Protein AF-W4JZZ8-F1 (afdb_monomer_lite)

Secondary structure (DSSP, 8-state):
----PPPS-S------------------S--EEEEE-TTS-EEEEETTS-EEEEEE-PPPSS--EEEEEETTTTEEEEEEE----EEEEE-HHHHHHHHHHHHS----GGG---------

InterPro domains:
  IPR007811 DNA-directed RNA polymerase III subunit RPC4 [PF05132] (12-92)
  IPR007811 DNA-directed RNA polymerase III subunit RPC4 [PTHR13408] (6-98)

Structure (mmCIF, N/CA/C/O backbone):
data_AF-W4JZZ8-F1
#
_entry.id   AF-W4JZZ8-F1
#
loop_
_atom_site.group_PDB
_atom_site.id
_atom_site.type_symbol
_atom_site.label_atom_id
_atom_site.label_alt_id
_atom_site.label_comp_id
_atom_site.label_asym_id
_atom_site.label_entity_id
_atom_site.label_seq_id
_atom_site.pdbx_PDB_ins_code
_atom_site.Cartn_x
_atom_site.Cartn_y
_atom_site.Cartn_z
_atom_site.occupancy
_atom_site.B_iso_or_equiv
_atom_site.auth_seq_id
_atom_site.auth_comp_id
_atom_site.auth_asym_id
_atom_site.auth_atom_id
_atom_site.pdbx_PDB_model_num
ATOM 1 N N . ALA A 1 1 ? -61.692 1.008 26.384 1.00 43.66 1 ALA A N 1
ATOM 2 C CA . ALA A 1 1 ? -61.167 1.422 25.066 1.00 43.66 1 ALA A CA 1
ATOM 3 C C . ALA A 1 1 ? -61.485 2.898 24.861 1.00 43.66 1 ALA A C 1
ATOM 5 O O . ALA A 1 1 ? -62.655 3.253 24.912 1.00 43.66 1 ALA A O 1
ATOM 6 N N . LYS A 1 2 ? -60.477 3.766 24.725 1.00 42.84 2 LYS A N 1
ATOM 7 C CA . LYS A 1 2 ? -60.673 5.216 24.572 1.00 42.84 2 LYS A CA 1
ATOM 8 C C . LYS A 1 2 ? -60.240 5.594 23.153 1.00 42.84 2 LYS A C 1
ATOM 10 O O . LYS A 1 2 ? -59.055 5.539 22.848 1.00 42.84 2 LYS A O 1
ATOM 15 N N . LYS A 1 3 ? -61.210 5.862 22.274 1.00 50.38 3 LYS A N 1
ATOM 16 C CA . LYS A 1 3 ? -60.974 6.335 20.903 1.00 50.38 3 LYS A CA 1
ATOM 17 C C . LYS A 1 3 ? -60.639 7.822 20.968 1.00 50.38 3 LYS A C 1
ATOM 19 O O . LYS A 1 3 ? -61.412 8.588 21.534 1.00 50.38 3 LYS A O 1
ATOM 24 N N . VAL A 1 4 ? -59.507 8.205 20.398 1.00 45.34 4 VAL A N 1
ATOM 25 C CA . VAL A 1 4 ? -59.150 9.602 20.145 1.00 45.34 4 VAL A CA 1
ATOM 26 C C . VAL A 1 4 ? -59.249 9.827 18.642 1.00 45.34 4 VAL A C 1
ATOM 28 O O . VAL A 1 4 ? -58.623 9.118 17.860 1.00 45.34 4 VAL A O 1
ATOM 31 N N . THR A 1 5 ? -60.118 10.754 18.260 1.00 58.25 5 THR A N 1
ATOM 32 C CA . THR A 1 5 ? -60.341 11.238 16.895 1.00 58.25 5 THR A CA 1
ATOM 33 C C . THR A 1 5 ? -59.428 12.429 16.635 1.00 58.25 5 THR A C 1
ATOM 35 O O . THR A 1 5 ? -59.408 13.370 17.427 1.00 58.25 5 THR A O 1
ATOM 38 N N . PHE A 1 6 ? -58.676 12.380 15.539 1.00 62.81 6 PHE A N 1
ATOM 39 C CA . PHE A 1 6 ? -57.861 13.493 15.056 1.00 62.81 6 PHE A CA 1
ATOM 40 C C . PHE A 1 6 ? -58.726 14.444 14.211 1.00 62.81 6 PHE A C 1
ATOM 42 O O . PHE A 1 6 ? -59.651 13.991 13.539 1.00 62.81 6 PHE A O 1
ATOM 49 N N . ALA A 1 7 ? -58.458 15.750 14.293 1.00 62.78 7 ALA A N 1
ATOM 50 C CA . ALA A 1 7 ? -59.166 16.791 13.545 1.00 62.78 7 ALA A CA 1
ATOM 51 C C . ALA A 1 7 ? -58.786 16.785 12.051 1.00 62.78 7 ALA A C 1
ATOM 53 O O . ALA A 1 7 ? -57.673 16.399 11.698 1.00 62.78 7 ALA A O 1
ATOM 54 N N . GLU A 1 8 ? -59.698 17.250 11.194 1.00 57.19 8 GLU A N 1
ATOM 55 C CA . GLU A 1 8 ? -59.637 17.205 9.718 1.00 57.19 8 GLU A CA 1
ATOM 56 C C . GLU A 1 8 ? -58.612 18.155 9.061 1.00 57.19 8 GLU A C 1
ATOM 58 O O . GLU A 1 8 ? -58.717 18.440 7.874 1.00 57.19 8 GLU A O 1
ATOM 63 N N . ASP A 1 9 ? -57.596 18.621 9.792 1.00 50.31 9 ASP A N 1
ATOM 64 C CA . ASP A 1 9 ? -56.617 19.596 9.282 1.00 50.31 9 ASP A CA 1
ATOM 65 C C . ASP A 1 9 ? -55.161 19.127 9.453 1.00 50.31 9 ASP A C 1
ATOM 67 O O . ASP A 1 9 ? -54.251 19.874 9.816 1.00 50.31 9 ASP A O 1
ATOM 71 N N . VAL A 1 10 ? -54.928 17.832 9.221 1.00 48.75 10 VAL A N 1
ATOM 72 C CA . VAL A 1 10 ? -53.574 17.293 9.065 1.00 48.75 10 VAL A CA 1
ATOM 73 C C . VAL A 1 10 ? -53.294 17.184 7.572 1.00 48.75 10 VAL A C 1
ATOM 75 O O . VAL A 1 10 ? -53.870 16.338 6.891 1.00 48.75 10 VAL A O 1
ATOM 78 N N . LYS A 1 11 ? -52.423 18.083 7.093 1.00 48.12 11 LYS A N 1
ATOM 79 C CA . LYS A 1 11 ? -51.813 18.143 5.755 1.00 48.12 11 LYS A CA 1
ATOM 80 C C . LYS A 1 11 ? -51.889 16.788 5.026 1.00 48.12 11 LYS A C 1
ATOM 82 O O . LYS A 1 11 ? -51.285 15.828 5.514 1.00 48.12 11 LYS A O 1
ATOM 87 N N . PRO A 1 12 ? -52.599 16.686 3.886 1.00 45.41 12 PRO A N 1
ATOM 88 C CA . PRO A 1 12 ? -52.757 15.415 3.198 1.00 45.41 12 PRO A CA 1
ATOM 89 C C . PRO A 1 12 ? -51.381 14.868 2.823 1.00 45.41 12 PRO A C 1
ATOM 91 O O . PRO A 1 12 ? -50.518 15.602 2.336 1.00 45.41 12 PRO A O 1
ATOM 94 N N . ALA A 1 13 ? -51.184 13.581 3.104 1.00 44.69 13 ALA A N 1
ATOM 95 C CA . ALA A 1 13 ? -49.993 12.841 2.736 1.00 44.69 13 ALA A CA 1
ATOM 96 C C . ALA A 1 13 ? -49.815 12.924 1.216 1.00 44.69 13 ALA A C 1
ATOM 98 O O . ALA A 1 13 ? -50.515 12.253 0.455 1.00 44.69 13 ALA A O 1
ATOM 99 N N . ALA A 1 14 ? -48.884 13.772 0.783 1.00 39.59 14 ALA A N 1
ATOM 100 C CA . ALA A 1 14 ? -48.332 13.681 -0.549 1.00 39.59 14 ALA A CA 1
ATOM 101 C C . ALA A 1 14 ? -47.690 12.297 -0.651 1.00 39.59 14 ALA A C 1
ATOM 103 O O . ALA A 1 14 ? -46.772 11.949 0.092 1.00 39.59 14 ALA A O 1
ATOM 104 N N . THR A 1 15 ? -48.268 11.486 -1.529 1.00 49.00 15 THR A N 1
ATOM 105 C CA . THR A 1 15 ? -47.650 10.276 -2.048 1.00 49.00 15 THR A CA 1
ATOM 106 C C . THR A 1 15 ? -46.449 10.738 -2.861 1.00 49.00 15 THR A C 1
ATOM 108 O O . THR A 1 15 ? -46.579 11.055 -4.037 1.00 49.00 15 THR A O 1
ATOM 111 N N . GLU A 1 16 ? -45.300 10.856 -2.210 1.00 39.62 16 GLU A N 1
ATOM 112 C CA . GLU A 1 16 ? -4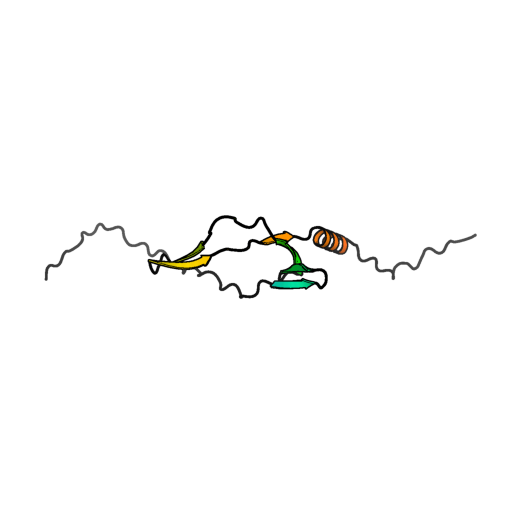4.026 11.070 -2.880 1.00 39.62 16 GLU A CA 1
ATOM 113 C C . GLU A 1 16 ? -43.245 9.769 -2.772 1.00 39.62 16 GLU A C 1
ATOM 115 O O . GLU A 1 16 ? -42.808 9.349 -1.703 1.00 39.62 16 GLU A O 1
ATOM 120 N N . ASN A 1 17 ? -43.251 9.087 -3.916 1.00 39.91 17 ASN A N 1
ATOM 121 C CA . ASN A 1 17 ? -42.421 7.977 -4.340 1.00 39.91 17 ASN A CA 1
ATOM 122 C C . ASN A 1 17 ? -41.307 7.616 -3.356 1.00 39.91 17 ASN A C 1
ATOM 124 O O . ASN A 1 17 ? -40.339 8.354 -3.187 1.00 39.91 17 ASN A O 1
ATOM 128 N N . ALA A 1 18 ? -41.416 6.414 -2.790 1.00 40.22 18 ALA A N 1
ATOM 129 C CA . ALA A 1 18 ? -40.248 5.673 -2.359 1.00 40.22 18 ALA A CA 1
ATOM 130 C C . ALA A 1 18 ? -39.376 5.439 -3.601 1.00 40.22 18 ALA A C 1
ATOM 132 O O . ALA A 1 18 ? -39.512 4.431 -4.297 1.00 40.22 18 ALA A O 1
ATOM 133 N N . GLU A 1 19 ? -38.506 6.399 -3.906 1.00 41.72 19 GLU A N 1
ATOM 134 C CA . GLU A 1 19 ? -37.251 6.096 -4.565 1.00 41.72 19 GLU A CA 1
ATOM 135 C C . GLU A 1 19 ? -36.577 5.093 -3.641 1.00 41.72 19 GLU A C 1
ATOM 137 O O . GLU A 1 19 ? -36.094 5.428 -2.560 1.00 41.72 19 GLU A O 1
ATOM 142 N N . ALA A 1 20 ? -36.673 3.819 -4.018 1.00 43.00 20 ALA A N 1
ATOM 143 C CA . ALA A 1 20 ? -35.796 2.805 -3.490 1.00 43.00 20 ALA A CA 1
ATOM 144 C C . ALA A 1 20 ? -34.388 3.360 -3.683 1.00 43.00 20 ALA A C 1
ATOM 146 O O . ALA A 1 20 ? -33.905 3.424 -4.816 1.00 43.00 20 ALA A O 1
ATOM 147 N N . GLU A 1 21 ? -33.780 3.820 -2.586 1.00 44.47 21 GLU A N 1
ATOM 148 C CA . GLU A 1 21 ? -32.347 4.022 -2.503 1.00 44.47 21 GLU A CA 1
ATOM 149 C C . GLU A 1 21 ? -31.748 2.767 -3.121 1.00 44.47 21 GLU A C 1
ATOM 151 O O . GLU A 1 21 ? -31.901 1.658 -2.597 1.00 44.47 21 GLU A O 1
ATOM 156 N N . GLN A 1 22 ? -31.171 2.926 -4.309 1.00 48.28 22 GLN A N 1
ATOM 157 C CA . GLN A 1 22 ? -30.342 1.902 -4.901 1.00 48.28 22 GLN A CA 1
ATOM 158 C C . GLN A 1 22 ? -29.203 1.751 -3.906 1.00 48.28 22 GLN A C 1
ATOM 160 O O . GLN A 1 22 ? -28.269 2.552 -3.884 1.00 48.28 22 GLN A O 1
ATOM 165 N N . GLY A 1 23 ? -29.358 0.780 -3.000 1.00 55.59 23 GLY A N 1
ATOM 166 C CA . GLY A 1 23 ? -28.312 0.384 -2.080 1.00 55.59 23 GLY A CA 1
ATOM 167 C C . GLY A 1 23 ? -27.034 0.216 -2.893 1.00 55.59 23 GLY A C 1
ATOM 168 O O . GLY A 1 23 ? -27.124 -0.208 -4.052 1.00 55.59 23 GLY A O 1
ATOM 169 N N . PRO A 1 24 ? -25.878 0.613 -2.334 1.00 63.16 24 PRO A N 1
ATOM 170 C CA . PRO A 1 24 ? -24.632 0.699 -3.074 1.00 63.16 24 PRO A CA 1
ATOM 171 C C . PRO A 1 24 ? -24.465 -0.570 -3.896 1.00 63.16 24 PRO A C 1
ATOM 173 O O . PRO A 1 24 ? -24.479 -1.676 -3.349 1.00 63.16 24 PRO A O 1
ATOM 176 N N . VAL A 1 25 ? -24.417 -0.376 -5.216 1.00 61.59 25 VAL A N 1
ATOM 177 C CA . VAL A 1 25 ? -24.228 -1.436 -6.203 1.00 61.59 25 VAL A CA 1
ATOM 178 C C . VAL A 1 25 ? -23.092 -2.304 -5.670 1.00 61.59 25 VAL A C 1
ATOM 180 O O . VAL A 1 25 ? -22.048 -1.734 -5.337 1.00 61.59 25 VAL A O 1
ATOM 183 N N . PRO A 1 26 ? -23.287 -3.621 -5.477 1.00 58.97 26 PRO A N 1
ATOM 184 C CA . PRO A 1 26 ? -22.248 -4.472 -4.925 1.00 58.97 26 PRO A CA 1
ATOM 185 C C . PRO A 1 26 ? -21.052 -4.392 -5.866 1.00 58.97 26 PRO A C 1
ATOM 187 O O . PRO A 1 26 ? -21.068 -4.951 -6.960 1.00 58.97 26 PRO A O 1
ATOM 190 N N . VAL A 1 27 ? -20.056 -3.608 -5.461 1.00 64.62 27 VAL A N 1
ATOM 191 C CA . VAL A 1 27 ? -18.787 -3.490 -6.161 1.00 64.62 27 VAL A CA 1
ATOM 192 C C . VAL A 1 27 ? -18.167 -4.871 -6.121 1.00 64.62 27 VAL A C 1
ATOM 194 O O . VAL A 1 27 ? -17.901 -5.413 -5.046 1.00 64.62 27 VAL A O 1
ATOM 197 N N . ASP A 1 28 ? -18.039 -5.459 -7.307 1.00 65.62 28 ASP A N 1
ATOM 198 C CA . ASP A 1 28 ? -17.411 -6.753 -7.494 1.00 65.62 28 ASP A CA 1
ATOM 199 C C . ASP A 1 28 ? -16.030 -6.732 -6.822 1.00 65.62 28 ASP A C 1
ATOM 201 O O . ASP A 1 28 ? -15.297 -5.742 -6.878 1.00 65.62 28 ASP A O 1
ATOM 205 N N . GLY A 1 29 ? -15.724 -7.787 -6.072 1.00 77.69 29 GLY A N 1
ATOM 206 C CA . GLY A 1 29 ? -14.758 -7.737 -4.968 1.00 77.69 29 GLY A CA 1
ATOM 207 C C . GLY A 1 29 ? -13.289 -7.643 -5.387 1.00 77.69 29 GLY A C 1
ATOM 208 O O . GLY A 1 29 ? -12.410 -7.626 -4.524 1.00 77.69 29 GLY A O 1
ATOM 209 N N . VAL A 1 30 ? -13.004 -7.610 -6.690 1.00 82.50 30 VAL A N 1
ATOM 210 C CA . VAL A 1 30 ? -11.646 -7.638 -7.240 1.00 82.50 30 VAL A CA 1
ATOM 211 C C . VAL A 1 30 ? -11.317 -6.296 -7.887 1.00 82.50 30 VAL A C 1
ATOM 213 O O . VAL A 1 30 ? -11.746 -5.997 -8.994 1.00 82.50 30 VAL A O 1
ATOM 216 N N . ILE A 1 31 ? -10.502 -5.501 -7.191 1.00 85.31 31 ILE A N 1
ATOM 217 C CA . ILE A 1 31 ? -10.049 -4.176 -7.651 1.00 85.31 31 ILE A CA 1
ATOM 218 C C . ILE A 1 31 ? -8.735 -4.281 -8.453 1.00 85.31 31 ILE A C 1
ATOM 220 O O . ILE A 1 31 ? -8.432 -3.433 -9.295 1.00 85.31 31 ILE A O 1
ATOM 224 N N . GLY A 1 32 ? -7.937 -5.326 -8.210 1.00 87.56 32 GLY A N 1
ATOM 225 C CA . GLY A 1 32 ? -6.627 -5.487 -8.834 1.00 87.56 32 GLY A CA 1
ATOM 226 C C . GLY A 1 32 ? -5.776 -6.598 -8.222 1.00 87.56 32 GLY A C 1
ATOM 227 O O . GLY A 1 32 ? -6.271 -7.448 -7.479 1.00 87.56 32 GLY A O 1
ATOM 228 N N . GLN A 1 33 ? -4.483 -6.577 -8.541 1.00 90.38 33 GLN A N 1
ATOM 229 C CA . GLN A 1 33 ? -3.475 -7.541 -8.098 1.00 90.38 33 GLN A CA 1
ATOM 230 C C . GLN A 1 33 ? -2.291 -6.825 -7.436 1.00 90.38 33 GLN A C 1
ATOM 232 O O . GLN A 1 33 ? -1.859 -5.764 -7.884 1.00 90.38 33 GLN A O 1
ATOM 237 N N . LEU A 1 34 ? -1.751 -7.420 -6.370 1.00 92.19 34 LEU A N 1
ATOM 238 C CA . LEU A 1 34 ? -0.527 -6.967 -5.709 1.00 92.19 34 LEU A CA 1
ATOM 239 C C . LEU A 1 34 ? 0.641 -7.856 -6.159 1.00 92.19 34 LEU A C 1
ATOM 241 O O . LEU A 1 34 ? 0.676 -9.045 -5.843 1.00 92.19 34 LEU A O 1
ATOM 245 N N . GLU A 1 35 ? 1.591 -7.281 -6.888 1.00 91.31 35 GLU A N 1
ATOM 246 C CA . GLU A 1 35 ? 2.764 -7.954 -7.448 1.00 91.31 35 GLU A CA 1
ATOM 247 C C . GLU A 1 35 ? 3.999 -7.680 -6.575 1.00 91.31 35 GLU A C 1
ATOM 249 O O . GLU A 1 35 ? 4.340 -6.533 -6.283 1.00 91.31 35 GLU A O 1
ATOM 254 N N . ILE A 1 36 ? 4.696 -8.743 -6.161 1.00 93.44 36 ILE A N 1
ATOM 255 C CA . ILE A 1 36 ? 5.960 -8.654 -5.416 1.00 93.44 36 ILE A CA 1
ATOM 256 C C . ILE A 1 36 ? 7.080 -9.130 -6.338 1.00 93.44 36 ILE A C 1
ATOM 258 O O . ILE A 1 36 ? 7.165 -10.311 -6.679 1.00 93.44 36 ILE A O 1
ATOM 262 N N . HIS A 1 37 ? 7.954 -8.214 -6.743 1.00 91.44 37 HIS A N 1
ATOM 263 C CA . HIS A 1 37 ? 9.080 -8.532 -7.611 1.00 91.44 37 HIS A CA 1
ATOM 264 C C . HIS A 1 37 ? 10.257 -9.104 -6.815 1.00 91.44 37 HIS A C 1
ATOM 266 O O . HIS A 1 37 ? 10.464 -8.793 -5.643 1.00 91.44 37 HIS A O 1
ATOM 272 N N . ARG A 1 38 ? 11.112 -9.887 -7.486 1.00 92.06 38 ARG A N 1
ATOM 273 C CA . ARG A 1 38 ? 12.347 -10.438 -6.894 1.00 92.06 38 ARG A CA 1
ATOM 274 C C . ARG A 1 38 ? 13.296 -9.357 -6.356 1.00 92.06 38 ARG A C 1
ATOM 276 O O . ARG A 1 38 ? 14.071 -9.633 -5.448 1.00 92.06 38 ARG A O 1
ATOM 283 N N . SER A 1 39 ? 13.234 -8.143 -6.903 1.00 89.06 39 SER A N 1
ATOM 284 C CA . SER A 1 39 ? 13.986 -6.976 -6.425 1.00 89.06 39 SER A CA 1
ATOM 285 C C . SER A 1 39 ? 13.504 -6.443 -5.069 1.00 89.06 39 SER A C 1
ATOM 287 O O . SER A 1 39 ? 14.153 -5.570 -4.506 1.00 89.06 39 SER A O 1
ATOM 289 N N . GLY A 1 40 ? 12.375 -6.938 -4.551 1.00 88.19 40 GLY A N 1
ATOM 290 C CA . GLY A 1 40 ? 11.708 -6.399 -3.367 1.00 88.19 40 GLY A CA 1
ATOM 291 C C . GLY A 1 40 ? 10.765 -5.233 -3.671 1.00 88.19 40 GLY A C 1
ATOM 292 O O . GLY A 1 40 ? 10.106 -4.750 -2.756 1.00 88.19 40 GLY A O 1
ATOM 293 N N . ALA A 1 41 ? 10.668 -4.799 -4.933 1.00 87.81 41 ALA A N 1
ATOM 294 C CA . ALA A 1 41 ? 9.679 -3.808 -5.344 1.00 87.81 41 ALA A CA 1
ATOM 295 C C . ALA A 1 41 ? 8.266 -4.399 -5.247 1.00 87.81 41 ALA A C 1
ATOM 297 O O . ALA A 1 41 ? 8.026 -5.522 -5.703 1.00 87.81 41 ALA A O 1
ATOM 298 N N . VAL A 1 42 ? 7.341 -3.635 -4.669 1.00 92.38 42 VAL A N 1
ATOM 299 C CA . VAL A 1 42 ? 5.932 -4.010 -4.537 1.00 92.38 42 VAL A CA 1
ATOM 300 C C . VAL A 1 42 ? 5.118 -3.069 -5.409 1.00 92.38 42 VAL A C 1
ATOM 302 O O . VAL A 1 42 ? 5.120 -1.862 -5.189 1.00 92.38 42 VAL A O 1
ATOM 305 N N . LYS A 1 43 ? 4.418 -3.628 -6.393 1.00 91.50 43 LYS A N 1
ATOM 306 C CA . LYS A 1 43 ? 3.573 -2.873 -7.318 1.00 91.50 43 LYS A CA 1
ATOM 307 C C . LYS A 1 43 ? 2.128 -3.341 -7.201 1.00 91.50 43 LYS A C 1
ATOM 309 O O . LYS A 1 43 ? 1.864 -4.523 -7.005 1.00 91.50 43 LYS A O 1
ATOM 314 N N . MET A 1 44 ? 1.179 -2.422 -7.310 1.00 92.12 44 MET A N 1
ATOM 315 C CA . MET A 1 44 ? -0.248 -2.725 -7.356 1.00 92.12 44 MET A CA 1
ATOM 316 C C . MET A 1 44 ? -0.773 -2.431 -8.757 1.00 92.12 44 MET A C 1
ATOM 318 O O . MET A 1 44 ? -0.688 -1.297 -9.226 1.00 92.12 44 MET A O 1
ATOM 322 N N . ARG A 1 45 ? -1.311 -3.452 -9.424 1.00 89.75 45 ARG A N 1
ATOM 323 C CA . ARG A 1 45 ? -1.939 -3.342 -10.741 1.00 89.75 45 ARG A CA 1
ATOM 324 C C . ARG A 1 45 ? -3.451 -3.304 -10.574 1.00 89.75 45 ARG A C 1
ATOM 326 O O . ARG A 1 45 ? -4.034 -4.266 -10.077 1.00 89.75 45 ARG A O 1
ATOM 333 N N . LEU A 1 46 ? -4.082 -2.210 -10.983 1.00 87.19 46 LEU A N 1
ATOM 334 C CA . LEU A 1 46 ? -5.544 -2.108 -11.032 1.00 87.19 46 LEU A CA 1
ATOM 335 C C . LEU A 1 46 ? -6.111 -2.806 -12.274 1.00 87.19 46 LEU A C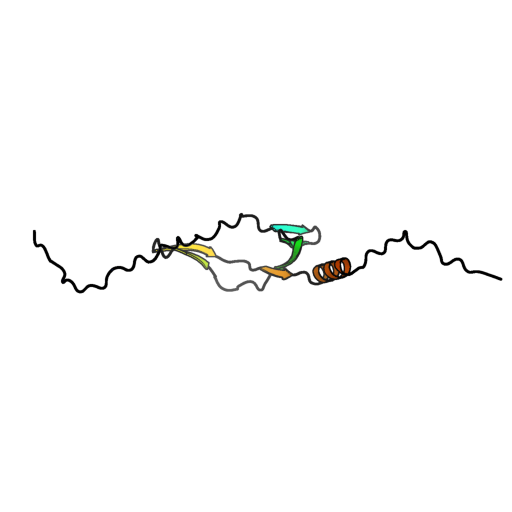 1
ATOM 337 O O . LEU A 1 46 ? -5.381 -3.069 -13.231 1.00 87.19 46 LEU A O 1
ATOM 341 N N . ALA A 1 47 ? -7.415 -3.099 -12.258 1.00 78.75 47 ALA A N 1
ATOM 342 C CA . ALA A 1 47 ? -8.116 -3.742 -13.375 1.00 78.75 47 ALA A CA 1
ATOM 343 C C . ALA A 1 47 ? -7.940 -2.999 -14.718 1.00 78.75 47 ALA A C 1
ATOM 345 O O . ALA A 1 47 ? -7.841 -3.642 -15.759 1.00 78.75 47 ALA A O 1
ATOM 346 N N . ASP A 1 48 ? -7.786 -1.672 -14.681 1.00 78.69 48 ASP A N 1
ATOM 347 C CA . ASP A 1 48 ? -7.592 -0.815 -15.861 1.00 78.69 48 ASP A CA 1
ATOM 348 C C . ASP A 1 48 ? -6.150 -0.825 -16.411 1.00 78.69 48 ASP A C 1
ATOM 350 O O . ASP A 1 48 ? -5.783 -0.001 -17.245 1.00 78.69 48 ASP A O 1
ATOM 354 N N . GLY A 1 49 ? -5.286 -1.718 -15.916 1.00 77.56 49 GLY A N 1
ATOM 355 C CA . GLY A 1 49 ? -3.888 -1.833 -16.348 1.00 77.56 49 GLY A CA 1
ATOM 356 C C . GLY A 1 49 ? -2.944 -0.787 -15.745 1.00 77.56 49 GLY A C 1
ATOM 357 O O . GLY A 1 49 ? -1.739 -0.850 -15.989 1.00 77.56 49 GLY A O 1
ATOM 358 N N . ILE A 1 50 ? -3.458 0.128 -14.918 1.00 83.44 50 ILE A N 1
ATOM 359 C CA . ILE A 1 50 ? -2.669 1.160 -14.237 1.00 83.44 50 ILE A CA 1
ATOM 360 C C . ILE A 1 50 ? -1.765 0.513 -13.188 1.00 83.44 50 ILE A C 1
ATOM 362 O O . ILE A 1 50 ? -2.224 -0.220 -12.305 1.00 83.44 50 ILE A O 1
ATOM 366 N N . VAL A 1 51 ? -0.473 0.821 -13.281 1.00 88.12 51 VAL A N 1
ATOM 367 C CA . VAL A 1 51 ? 0.550 0.379 -12.336 1.00 88.12 51 VAL A CA 1
ATOM 368 C C . VAL A 1 51 ? 0.755 1.458 -11.276 1.00 88.12 51 VAL A C 1
ATOM 370 O O . VAL A 1 51 ? 0.956 2.633 -11.583 1.00 88.12 51 VAL A O 1
ATOM 373 N N . MET A 1 52 ? 0.709 1.052 -10.012 1.00 90.75 52 MET A N 1
ATOM 374 C CA . MET A 1 52 ? 1.005 1.913 -8.873 1.00 90.75 52 MET A CA 1
ATOM 375 C C . MET A 1 52 ? 2.143 1.335 -8.038 1.00 90.75 52 MET A C 1
ATOM 377 O O . MET A 1 52 ? 2.208 0.127 -7.811 1.00 90.75 52 MET A O 1
ATOM 381 N N . ASP A 1 53 ? 3.026 2.203 -7.561 1.00 91.81 53 ASP A N 1
ATOM 382 C CA . ASP A 1 53 ? 4.103 1.845 -6.647 1.00 91.81 53 ASP A CA 1
ATOM 383 C C . ASP A 1 53 ? 3.601 1.854 -5.199 1.00 91.81 53 ASP A C 1
ATOM 385 O O . ASP A 1 53 ? 2.867 2.760 -4.785 1.00 91.81 53 ASP A O 1
ATOM 389 N N . VAL A 1 54 ? 3.970 0.830 -4.428 1.00 93.06 54 VAL A N 1
ATOM 390 C CA . VAL A 1 54 ? 3.550 0.667 -3.032 1.00 93.06 54 VAL A CA 1
ATOM 391 C C . VAL A 1 54 ? 4.761 0.831 -2.127 1.00 93.06 54 VAL A C 1
ATOM 393 O O . VAL A 1 54 ? 5.620 -0.046 -2.037 1.00 93.06 54 VAL A O 1
ATOM 396 N N . SER A 1 55 ? 4.794 1.934 -1.385 1.00 91.69 55 SER A N 1
ATOM 397 C CA . SER A 1 55 ? 5.872 2.243 -0.447 1.00 91.69 55 SER A CA 1
ATOM 398 C C . SER A 1 55 ? 5.392 2.200 1.004 1.00 91.69 55 SER A C 1
ATOM 400 O O . SER A 1 55 ? 4.230 2.474 1.326 1.00 91.69 55 SER A O 1
ATOM 402 N N . ALA A 1 56 ? 6.289 1.821 1.917 1.00 90.19 56 ALA A N 1
ATOM 403 C CA . ALA A 1 56 ? 6.012 1.910 3.345 1.00 90.19 56 ALA A CA 1
ATOM 404 C C . ALA A 1 56 ? 5.943 3.387 3.752 1.00 90.19 56 ALA A C 1
ATOM 406 O O . ALA A 1 56 ? 6.880 4.152 3.530 1.00 90.19 56 ALA A O 1
ATOM 407 N N . ALA A 1 57 ? 4.828 3.780 4.360 1.00 87.75 57 ALA A N 1
ATOM 408 C CA . ALA A 1 57 ? 4.642 5.137 4.845 1.00 87.75 57 ALA A CA 1
ATOM 409 C C . ALA A 1 57 ? 5.282 5.318 6.228 1.00 87.75 57 ALA A C 1
ATOM 411 O O . ALA A 1 57 ? 5.757 4.365 6.851 1.00 87.75 57 ALA A O 1
ATOM 412 N N . THR A 1 58 ? 5.218 6.541 6.757 1.00 88.00 58 THR A N 1
ATOM 413 C CA . THR A 1 58 ? 5.561 6.805 8.157 1.00 88.00 58 THR A CA 1
ATOM 414 C C . THR A 1 58 ? 4.693 5.944 9.073 1.00 88.00 58 THR A C 1
ATOM 416 O O . THR A 1 58 ? 3.464 6.070 9.087 1.00 88.00 58 THR A O 1
ATOM 419 N N . GLN A 1 59 ? 5.342 5.049 9.816 1.00 87.00 59 GLN A N 1
ATOM 420 C CA . GLN A 1 59 ? 4.662 4.136 10.726 1.00 87.00 59 GLN A CA 1
ATOM 421 C C . GLN A 1 59 ? 4.149 4.908 11.950 1.00 87.00 59 GLN A C 1
ATOM 423 O O . GLN A 1 59 ? 4.886 5.734 12.498 1.00 87.00 59 GLN A O 1
ATOM 428 N N . PRO A 1 60 ? 2.893 4.682 12.373 1.00 82.25 60 PRO A N 1
ATOM 429 C CA . PRO A 1 60 ? 2.355 5.331 13.558 1.00 82.25 60 PRO A CA 1
ATOM 430 C C . PRO A 1 60 ? 3.113 4.855 14.804 1.00 82.25 60 PRO A C 1
ATOM 432 O O . PRO A 1 60 ? 3.327 3.663 14.996 1.00 82.25 60 PRO A O 1
ATOM 435 N N . SER A 1 61 ? 3.517 5.794 15.660 1.00 84.62 61 SER A N 1
ATOM 436 C CA . SER A 1 61 ? 4.143 5.500 16.959 1.00 84.62 61 SER A CA 1
ATOM 437 C C . SER A 1 61 ? 3.130 5.371 18.102 1.00 84.62 61 SER A C 1
ATOM 439 O O . SER A 1 61 ? 3.496 4.996 19.213 1.00 84.62 61 SER A O 1
ATOM 441 N N . PHE A 1 62 ? 1.864 5.698 17.834 1.00 88.38 62 PHE A N 1
ATOM 442 C CA . PHE A 1 62 ? 0.758 5.620 18.782 1.00 88.38 62 PHE A CA 1
ATOM 443 C C . PHE A 1 62 ? -0.207 4.502 18.395 1.00 88.38 62 PHE A C 1
ATOM 445 O O . PHE A 1 62 ? -0.410 4.236 17.211 1.00 88.38 62 PHE A O 1
ATOM 452 N N . LEU A 1 63 ? -0.846 3.910 19.407 1.00 88.44 63 LEU A N 1
ATOM 453 C CA . LEU A 1 63 ? -1.879 2.892 19.241 1.00 88.44 63 LEU A CA 1
ATOM 454 C C . LEU A 1 63 ? -3.080 3.471 18.479 1.00 88.44 63 LEU A C 1
ATOM 456 O O . LEU A 1 63 ? -3.783 4.348 18.983 1.00 88.44 63 LEU A O 1
ATOM 460 N N . GLN A 1 64 ? -3.322 2.965 17.272 1.00 91.44 64 GLN A N 1
ATOM 461 C CA . GLN A 1 64 ? -4.485 3.304 16.450 1.00 91.44 64 GLN A CA 1
ATOM 462 C C . GLN A 1 64 ? -5.372 2.070 16.305 1.00 91.44 64 GLN A C 1
ATOM 464 O O . GLN A 1 64 ? -4.859 0.980 16.076 1.00 91.44 64 GLN A O 1
ATOM 469 N N . GLN A 1 65 ? -6.692 2.224 16.421 1.00 91.94 65 GLN A N 1
ATOM 470 C CA . GLN A 1 65 ? -7.640 1.113 16.303 1.00 91.94 65 GLN A CA 1
ATOM 471 C C . GLN A 1 65 ? -8.582 1.306 15.116 1.00 91.94 65 GLN A C 1
ATOM 473 O O . GLN A 1 65 ? -9.140 2.386 14.924 1.00 91.94 65 GLN A O 1
ATOM 478 N N . ALA A 1 66 ? -8.787 0.241 14.343 1.00 92.38 66 ALA A N 1
ATOM 479 C CA . ALA A 1 66 ? -9.831 0.168 13.333 1.00 92.38 66 ALA A CA 1
ATOM 480 C C . ALA A 1 66 ? -11.144 -0.256 14.000 1.00 92.38 66 ALA A C 1
ATOM 482 O O . ALA A 1 66 ? -11.200 -1.280 14.686 1.00 92.38 66 ALA A O 1
ATOM 483 N N . VAL A 1 67 ? -12.202 0.530 13.808 1.00 93.81 67 VAL A N 1
ATOM 484 C CA . VAL A 1 67 ? -13.504 0.311 14.446 1.00 93.81 67 VAL A CA 1
ATOM 485 C C . VAL A 1 67 ? -14.597 0.367 13.389 1.00 93.81 67 VAL A C 1
ATOM 487 O O . VAL A 1 67 ? -14.644 1.293 12.583 1.00 93.81 67 VAL A O 1
ATOM 490 N N . HIS A 1 68 ? -15.483 -0.623 13.403 1.00 93.94 68 HIS A N 1
ATOM 491 C CA . HIS A 1 68 ? -16.697 -0.636 12.602 1.00 93.94 68 HIS A CA 1
ATOM 492 C C . HIS A 1 68 ? -17.863 -0.123 13.443 1.00 93.94 68 HIS A C 1
ATOM 494 O O . HIS A 1 68 ? -18.132 -0.639 14.532 1.00 93.94 68 HIS A O 1
ATOM 500 N N . ILE A 1 69 ? -18.553 0.887 12.922 1.00 94.38 69 ILE A N 1
ATOM 501 C CA . ILE A 1 69 ? -19.702 1.520 13.562 1.00 94.38 69 ILE A CA 1
ATOM 502 C C . ILE A 1 69 ? -20.914 1.262 12.671 1.00 94.38 69 ILE A C 1
ATOM 504 O O . ILE A 1 69 ? -20.983 1.781 11.560 1.00 94.38 69 ILE A O 1
ATOM 508 N N . ASP A 1 70 ? -21.864 0.470 13.165 1.00 93.12 70 ASP A N 1
ATOM 509 C CA . ASP A 1 70 ? -23.150 0.237 12.505 1.00 93.12 70 ASP A CA 1
ATOM 510 C C . ASP A 1 70 ? -24.233 1.068 13.218 1.00 93.12 70 ASP A C 1
ATOM 512 O O . ASP A 1 70 ? -24.670 0.693 14.317 1.00 93.12 70 ASP A O 1
ATOM 516 N N . PRO A 1 71 ? -24.678 2.199 12.634 1.00 89.94 71 PRO A N 1
ATOM 517 C CA . PRO A 1 71 ? -25.684 3.058 13.251 1.00 89.94 71 PRO A CA 1
ATOM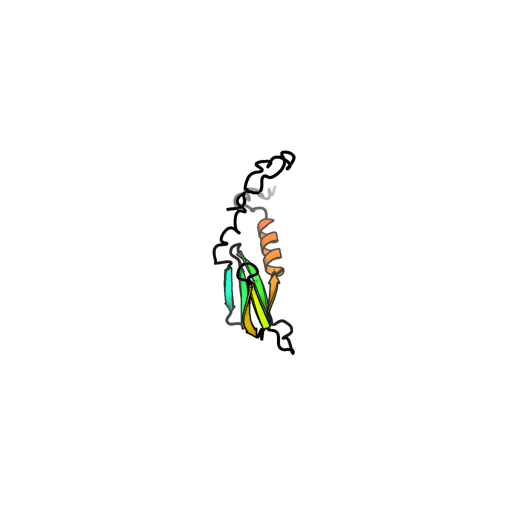 518 C C . PRO A 1 71 ? -27.085 2.429 13.260 1.00 89.94 71 PRO A C 1
ATOM 520 O O . PRO A 1 71 ? -27.883 2.755 14.140 1.00 89.94 71 PRO A O 1
ATOM 523 N N . ALA A 1 72 ? -27.390 1.508 12.339 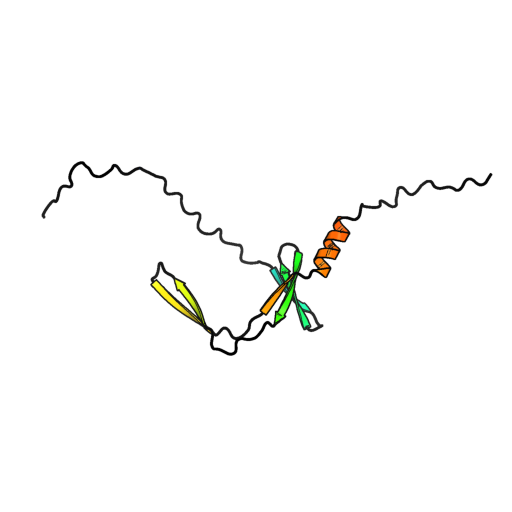1.00 92.00 72 ALA A N 1
ATOM 524 C CA . ALA A 1 72 ? -28.700 0.862 12.252 1.00 92.00 72 ALA A CA 1
ATOM 525 C C . ALA A 1 72 ? -28.880 -0.173 13.369 1.00 92.00 72 ALA A C 1
ATOM 527 O O . ALA A 1 72 ? -29.926 -0.228 14.018 1.00 92.00 72 ALA A O 1
ATOM 528 N N . LYS A 1 73 ? -27.832 -0.959 13.641 1.00 90.94 73 LYS A N 1
ATOM 529 C CA . LYS A 1 73 ? -27.823 -1.942 14.738 1.00 90.94 73 LYS A CA 1
ATOM 530 C C . LYS A 1 73 ? -27.317 -1.368 16.064 1.00 90.94 73 LYS A C 1
ATOM 532 O O . LYS A 1 73 ? -27.350 -2.078 17.064 1.00 90.94 73 LYS A O 1
ATOM 537 N N . LYS A 1 74 ? -26.879 -0.100 16.080 1.00 89.69 74 LYS A N 1
ATOM 538 C CA . LYS A 1 74 ? -26.292 0.608 17.235 1.00 89.69 74 LYS A CA 1
ATOM 539 C C . LYS A 1 74 ? -25.116 -0.144 17.866 1.00 89.69 74 LYS A C 1
ATOM 541 O O . LYS A 1 74 ? -24.958 -0.149 19.085 1.00 89.69 74 LYS A O 1
ATOM 546 N N . ASN A 1 75 ? -24.291 -0.769 17.031 1.00 91.75 75 ASN A N 1
ATOM 547 C CA . ASN A 1 75 ? -23.165 -1.584 17.473 1.00 91.75 75 ASN A CA 1
ATOM 548 C C . ASN A 1 75 ? -21.838 -0.942 17.072 1.00 91.75 75 ASN A C 1
ATOM 550 O O . ASN A 1 75 ? -21.692 -0.425 15.964 1.00 91.75 75 ASN A O 1
ATOM 554 N N . ILE A 1 76 ? -20.866 -1.022 17.979 1.00 93.31 76 ILE A N 1
ATOM 555 C CA . ILE A 1 76 ? -19.492 -0.566 17.771 1.00 93.31 76 ILE A CA 1
ATOM 556 C C . ILE A 1 76 ? -18.579 -1.767 18.004 1.00 93.31 76 ILE A C 1
ATOM 558 O O . ILE A 1 76 ? -18.507 -2.280 19.118 1.00 93.31 76 ILE A O 1
ATOM 562 N N . ASN A 1 77 ? -17.888 -2.206 16.955 1.00 93.50 77 ASN A N 1
ATOM 563 C CA . ASN A 1 77 ? -16.990 -3.357 16.997 1.00 93.50 77 ASN A CA 1
ATOM 564 C C . ASN A 1 77 ? -15.559 -2.907 16.706 1.00 93.50 77 ASN A C 1
ATOM 566 O O . ASN A 1 77 ? -15.298 -2.305 15.666 1.00 93.50 77 ASN A O 1
ATOM 570 N N . VAL A 1 78 ? -14.625 -3.228 17.599 1.00 93.44 78 VAL A N 1
ATOM 571 C CA . VAL A 1 78 ? -13.193 -2.965 17.400 1.00 93.44 78 VAL A CA 1
ATOM 572 C C . VAL A 1 78 ? -12.587 -4.132 16.619 1.00 93.44 78 VAL A C 1
ATOM 574 O O . VAL A 1 78 ? -12.637 -5.267 17.082 1.00 93.44 78 VAL A O 1
ATOM 577 N N . LEU A 1 79 ? -12.033 -3.863 15.434 1.00 91.94 79 LEU A N 1
ATOM 578 C CA . LEU A 1 79 ? -11.423 -4.879 14.565 1.00 91.94 79 LEU A CA 1
ATOM 579 C C . LEU A 1 79 ? -9.989 -5.202 14.995 1.00 91.94 79 LEU A C 1
ATOM 581 O O . LEU A 1 79 ? -9.537 -6.330 14.822 1.00 91.94 79 LEU A O 1
ATOM 585 N N . GLY A 1 80 ? -9.278 -4.218 15.548 1.00 91.62 80 GLY A N 1
ATOM 586 C CA . GLY A 1 80 ? -7.906 -4.385 16.015 1.00 91.62 80 GLY A CA 1
ATOM 587 C C . GLY A 1 80 ? -7.046 -3.147 15.804 1.00 91.62 8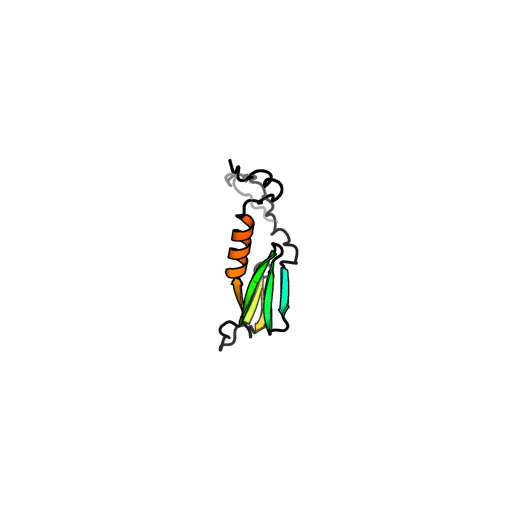0 GLY A C 1
ATOM 588 O O . GLY A 1 80 ? -7.540 -2.076 15.448 1.00 91.62 80 GLY A O 1
ATOM 589 N N . GLU A 1 81 ? -5.751 -3.306 16.053 1.00 92.12 81 GLU A N 1
ATOM 590 C CA . GLU A 1 81 ? -4.746 -2.254 15.911 1.00 92.12 81 GLU A CA 1
ATOM 591 C C . GLU A 1 81 ? -4.270 -2.082 14.459 1.00 92.12 81 GLU A C 1
ATOM 593 O O . GLU A 1 81 ? -4.078 -3.054 13.725 1.00 92.12 81 GLU A O 1
ATOM 598 N N . VAL A 1 82 ? -4.015 -0.832 14.064 1.00 90.31 82 VAL A N 1
ATOM 599 C CA . VAL A 1 82 ? -3.385 -0.469 12.790 1.00 90.31 82 VAL A CA 1
ATOM 600 C C . VAL A 1 82 ? -1.880 -0.304 13.003 1.00 90.31 82 VAL A C 1
ATOM 602 O O . VAL A 1 82 ? -1.411 0.747 13.428 1.00 90.31 82 VAL A O 1
ATOM 605 N N . SER A 1 83 ? -1.114 -1.352 12.696 1.00 86.44 83 SER A N 1
ATOM 606 C CA . SER A 1 83 ? 0.340 -1.385 12.934 1.00 86.44 83 SER A CA 1
ATOM 607 C C . SER A 1 83 ? 1.184 -0.892 11.757 1.00 86.44 83 SER A C 1
ATOM 609 O O . SER A 1 83 ? 2.314 -0.442 11.940 1.00 86.44 83 SER A O 1
ATOM 611 N N . ARG A 1 84 ? 0.671 -0.998 10.526 1.00 88.88 84 ARG A N 1
ATOM 612 C CA . ARG A 1 84 ? 1.422 -0.669 9.307 1.00 88.88 84 ARG A CA 1
ATOM 613 C C . ARG A 1 84 ? 0.604 0.213 8.387 1.00 88.88 84 ARG A C 1
ATOM 615 O O . ARG A 1 84 ? -0.577 -0.032 8.162 1.00 88.88 84 ARG A O 1
ATOM 622 N N . ARG A 1 85 ? 1.277 1.207 7.815 1.00 91.12 85 ARG A N 1
ATOM 623 C CA . ARG A 1 85 ? 0.721 2.110 6.815 1.00 91.12 85 ARG A CA 1
ATOM 624 C C . ARG A 1 85 ? 1.552 2.020 5.546 1.00 91.12 85 ARG A C 1
ATOM 626 O O . ARG A 1 85 ? 2.779 2.071 5.598 1.00 91.12 85 ARG A O 1
ATOM 633 N N . PHE A 1 86 ? 0.863 1.927 4.422 1.00 91.75 86 PHE A N 1
ATOM 634 C CA . PHE A 1 86 ? 1.455 1.967 3.093 1.00 91.75 86 PHE A CA 1
ATOM 635 C C . PHE A 1 86 ? 0.867 3.152 2.335 1.00 91.75 86 PHE A C 1
ATOM 637 O O . PHE A 1 86 ? -0.282 3.535 2.569 1.00 91.75 86 PHE A O 1
ATOM 644 N N . VAL A 1 87 ? 1.676 3.758 1.477 1.00 92.81 87 VAL A N 1
ATOM 645 C CA . VAL A 1 87 ? 1.252 4.796 0.543 1.00 92.81 87 VAL A CA 1
ATOM 646 C C . VAL A 1 87 ? 1.402 4.222 -0.853 1.00 92.81 87 VAL A C 1
ATOM 648 O O . VAL A 1 87 ? 2.431 3.647 -1.201 1.00 92.81 87 VAL A O 1
ATOM 651 N N . VAL A 1 88 ? 0.332 4.364 -1.620 1.00 92.31 88 VAL A N 1
ATOM 652 C CA . VAL A 1 88 ? 0.273 3.945 -3.009 1.00 92.31 88 VAL A CA 1
ATOM 653 C C . VAL A 1 88 ? 0.364 5.202 -3.858 1.00 92.31 88 VAL A C 1
ATOM 655 O O . VAL A 1 88 ? -0.452 6.111 -3.697 1.00 92.31 88 VAL A O 1
ATOM 658 N N . THR A 1 89 ? 1.361 5.263 -4.731 1.00 91.81 89 THR A N 1
ATOM 659 C CA . THR A 1 89 ? 1.572 6.378 -5.658 1.00 91.81 89 THR A CA 1
ATOM 660 C C . THR A 1 89 ? 1.510 5.881 -7.096 1.00 91.81 89 THR A C 1
ATOM 662 O O . THR A 1 89 ? 2.059 4.820 -7.387 1.00 91.81 89 THR A O 1
ATOM 665 N N . PRO A 1 90 ? 0.866 6.618 -8.014 1.00 90.12 90 PRO A N 1
ATOM 666 C CA . PRO A 1 90 ? 0.890 6.265 -9.428 1.00 90.12 90 PRO A CA 1
ATOM 667 C C . PRO A 1 90 ? 2.325 6.323 -9.974 1.00 90.12 90 PRO A C 1
ATOM 669 O O . PRO A 1 90 ? 3.068 7.257 -9.667 1.00 90.12 90 PRO A O 1
ATOM 672 N N . ASP A 1 91 ? 2.708 5.327 -10.774 1.00 87.69 91 ASP A N 1
ATOM 673 C CA . ASP A 1 91 ? 4.021 5.259 -11.425 1.00 87.69 91 ASP A CA 1
ATOM 674 C C . ASP A 1 91 ? 4.020 6.182 -12.660 1.00 87.69 91 ASP A C 1
ATOM 676 O O . ASP A 1 91 ? 3.530 5.829 -13.736 1.00 87.69 91 ASP A O 1
ATOM 680 N N . ILE A 1 92 ? 4.516 7.410 -12.476 1.00 86.06 92 ILE A N 1
ATOM 681 C CA . ILE A 1 92 ? 4.463 8.484 -13.482 1.00 86.06 92 ILE A CA 1
ATOM 682 C C . ILE A 1 92 ? 5.240 8.099 -14.746 1.00 86.06 92 ILE A C 1
ATOM 684 O O . ILE A 1 92 ? 4.791 8.409 -15.848 1.00 86.06 92 ILE A O 1
ATOM 688 N N . ASP A 1 93 ? 6.361 7.392 -14.606 1.00 86.25 93 ASP A N 1
ATOM 689 C CA . ASP A 1 93 ? 7.203 7.001 -15.739 1.00 86.25 93 ASP A CA 1
ATOM 690 C C . ASP A 1 93 ? 6.452 6.036 -16.664 1.00 86.25 93 ASP A C 1
ATOM 692 O O . ASP A 1 93 ? 6.456 6.197 -17.890 1.00 86.25 93 ASP A O 1
ATOM 696 N N . THR A 1 94 ? 5.737 5.067 -16.082 1.00 84.12 94 THR A N 1
ATOM 697 C CA . THR A 1 94 ? 4.901 4.144 -16.865 1.00 84.12 94 THR A CA 1
ATOM 698 C C . THR A 1 94 ? 3.700 4.833 -17.507 1.00 84.12 94 THR A C 1
ATOM 700 O O . THR A 1 94 ? 3.375 4.534 -18.655 1.00 84.12 94 THR A O 1
ATOM 703 N N . LEU A 1 95 ? 3.073 5.791 -16.816 1.00 84.31 95 LEU A N 1
ATOM 704 C CA . LEU A 1 95 ? 1.951 6.560 -17.362 1.00 84.31 95 LEU A CA 1
ATOM 705 C C . LEU A 1 95 ? 2.384 7.447 -18.537 1.00 84.31 95 LEU A C 1
ATOM 707 O O . LEU A 1 95 ? 1.713 7.467 -19.566 1.00 84.31 95 LEU A O 1
ATOM 711 N N . LEU A 1 96 ? 3.517 8.142 -18.415 1.00 85.31 96 LEU A N 1
ATOM 712 C CA . LEU A 1 96 ? 4.063 8.981 -19.486 1.00 85.31 96 LEU A CA 1
ATOM 713 C C . LEU A 1 96 ? 4.478 8.151 -20.704 1.00 85.31 96 LEU A C 1
ATOM 715 O O . LEU A 1 96 ? 4.222 8.558 -21.835 1.00 85.31 96 LEU A O 1
ATOM 719 N N . SER A 1 97 ? 5.072 6.977 -20.481 1.00 85.31 97 SER A N 1
ATOM 720 C CA . SER A 1 97 ? 5.450 6.063 -21.565 1.00 85.31 97 SER A CA 1
ATOM 721 C C . SER A 1 97 ? 4.221 5.566 -22.332 1.00 85.31 97 SER A C 1
ATOM 723 O O . SER A 1 97 ? 4.204 5.627 -23.557 1.00 85.31 97 SER A O 1
ATOM 725 N N . ALA A 1 98 ? 3.155 5.175 -21.625 1.00 83.56 98 ALA A N 1
ATOM 726 C CA . ALA A 1 98 ? 1.904 4.746 -22.251 1.00 83.56 98 ALA A CA 1
ATOM 727 C C . ALA A 1 98 ? 1.232 5.869 -23.066 1.00 83.56 98 ALA A C 1
ATOM 729 O O . ALA A 1 98 ? 0.675 5.616 -24.133 1.00 83.56 98 ALA A O 1
ATOM 730 N N . MET A 1 99 ? 1.302 7.119 -22.593 1.00 83.00 99 MET A N 1
ATOM 731 C CA . MET A 1 99 ? 0.802 8.272 -23.350 1.00 83.00 99 MET A CA 1
ATOM 732 C C . MET A 1 99 ? 1.632 8.530 -24.612 1.00 83.00 99 MET A C 1
ATOM 734 O O . MET A 1 99 ? 1.062 8.756 -25.676 1.00 83.00 99 MET A O 1
ATOM 738 N N . LEU A 1 100 ? 2.962 8.448 -24.515 1.00 83.62 100 LEU A N 1
ATOM 739 C CA . LEU A 1 100 ? 3.859 8.625 -25.659 1.00 83.62 100 LEU A CA 1
ATOM 740 C C . LEU A 1 100 ? 3.649 7.544 -26.730 1.00 83.62 100 LEU A C 1
ATOM 742 O O . LEU A 1 100 ? 3.712 7.832 -27.922 1.00 83.62 100 LEU A O 1
ATOM 746 N N . GLU A 1 101 ? 3.398 6.302 -26.319 1.00 79.81 101 GLU A N 1
ATOM 747 C CA . GLU A 1 101 ? 3.060 5.201 -27.227 1.00 79.81 101 GLU A CA 1
ATOM 748 C C . GLU A 1 101 ? 1.705 5.416 -27.915 1.00 79.81 101 GLU A C 1
ATOM 750 O O . GLU A 1 101 ? 1.574 5.137 -29.104 1.00 79.81 101 GLU A O 1
ATOM 755 N N . ALA A 1 102 ? 0.715 5.965 -27.205 1.00 79.25 102 ALA A N 1
ATOM 756 C CA . ALA A 1 102 ? -0.592 6.286 -27.779 1.00 79.25 102 ALA A CA 1
ATOM 757 C C . ALA A 1 102 ? -0.553 7.459 -28.779 1.00 79.25 102 ALA A C 1
ATOM 759 O O . ALA A 1 102 ? -1.428 7.559 -29.638 1.00 79.25 102 ALA A O 1
ATOM 760 N N . GLU A 1 103 ? 0.440 8.346 -28.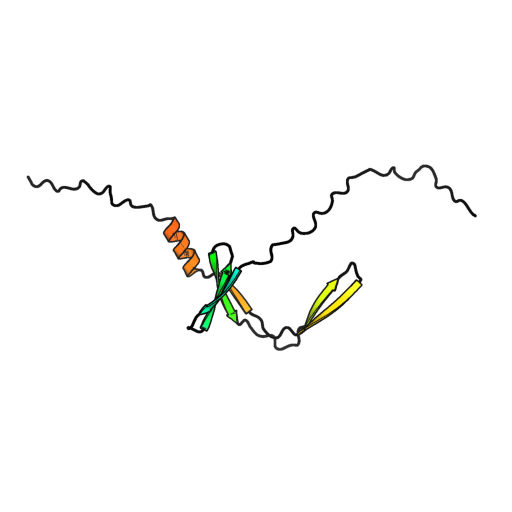672 1.00 77.25 103 GLU A N 1
ATOM 761 C CA . GLU A 1 103 ? 0.591 9.530 -29.528 1.00 77.25 103 GLU A CA 1
ATOM 762 C C . GLU A 1 103 ? 1.469 9.275 -30.769 1.00 77.25 103 GLU A C 1
ATOM 764 O O . GLU A 1 103 ? 1.511 10.105 -31.680 1.00 77.25 103 GLU A O 1
ATOM 769 N N . GLN A 1 104 ? 2.139 8.118 -30.862 1.00 67.50 104 GLN A N 1
ATOM 770 C CA . GLN A 1 104 ? 2.877 7.754 -32.072 1.00 67.50 104 GLN A CA 1
ATOM 771 C C . GLN A 1 104 ? 1.900 7.514 -33.233 1.00 67.50 104 GLN A C 1
ATOM 773 O O . GLN A 1 104 ? 1.071 6.602 -33.159 1.00 67.50 104 GLN A O 1
ATOM 778 N N . PRO A 1 105 ? 1.993 8.274 -34.344 1.00 59.25 105 PRO A N 1
ATOM 779 C CA . PRO A 1 105 ? 1.302 7.882 -35.558 1.00 59.25 105 PRO A CA 1
ATOM 780 C C . PRO A 1 105 ? 1.866 6.525 -35.975 1.00 59.25 105 PRO A C 1
ATOM 782 O O . PRO A 1 105 ? 3.085 6.354 -36.025 1.00 59.25 105 PRO A O 1
ATOM 785 N N . ALA A 1 106 ? 0.989 5.561 -36.261 1.00 60.38 106 ALA A N 1
ATOM 786 C CA . ALA A 1 106 ? 1.380 4.306 -36.882 1.00 60.38 106 ALA A CA 1
ATOM 787 C C . ALA A 1 106 ? 2.130 4.625 -38.184 1.00 60.38 106 ALA A C 1
ATOM 789 O O . ALA A 1 106 ? 1.525 4.910 -39.216 1.00 60.38 106 ALA A O 1
ATOM 790 N N . VAL A 1 107 ? 3.461 4.644 -38.125 1.00 58.44 107 VAL A N 1
ATOM 791 C CA . VAL A 1 107 ? 4.308 4.691 -39.310 1.00 58.44 107 VAL A CA 1
ATOM 792 C C . VAL A 1 107 ? 4.216 3.313 -39.942 1.00 58.44 107 VAL A C 1
ATOM 794 O O . VAL A 1 107 ? 4.947 2.389 -39.592 1.00 58.44 107 VAL A O 1
ATOM 797 N N . ASN A 1 108 ? 3.248 3.165 -40.843 1.00 56.34 108 ASN A N 1
ATOM 798 C CA . ASN A 1 108 ? 3.195 2.046 -41.767 1.00 56.34 108 ASN A CA 1
ATOM 799 C C . ASN A 1 108 ? 4.446 2.147 -42.648 1.00 56.34 108 ASN A C 1
ATOM 801 O O . ASN A 1 108 ? 4.533 2.997 -43.531 1.00 56.34 108 ASN A O 1
ATOM 805 N N . PHE A 1 109 ? 5.441 1.305 -42.370 1.00 54.59 109 PHE A N 1
ATOM 806 C CA . PHE A 1 109 ? 6.697 1.247 -43.125 1.00 54.59 109 PHE A CA 1
ATOM 807 C C . PHE A 1 109 ? 6.511 0.786 -44.583 1.00 54.59 109 PHE A C 1
ATOM 809 O O . PHE A 1 109 ? 7.462 0.855 -45.358 1.00 54.59 109 PHE A O 1
ATOM 816 N N . ASP A 1 110 ? 5.303 0.364 -44.965 1.00 58.25 110 ASP A N 1
ATOM 817 C CA . ASP A 1 110 ? 4.973 -0.092 -46.318 1.00 58.25 110 ASP A CA 1
ATOM 818 C C . ASP A 1 110 ? 4.821 1.055 -47.344 1.00 58.25 110 ASP A C 1
ATOM 820 O O . ASP A 1 110 ? 4.852 0.791 -48.541 1.00 58.25 110 ASP A O 1
ATOM 824 N N . ASP A 1 111 ? 4.742 2.325 -46.920 1.00 53.03 111 ASP A N 1
ATOM 825 C CA . ASP A 1 111 ? 4.634 3.491 -47.827 1.00 53.03 111 ASP A CA 1
ATOM 826 C C . ASP A 1 111 ? 5.998 4.112 -48.228 1.00 53.03 111 ASP A C 1
ATOM 828 O O . ASP A 1 111 ? 6.052 5.197 -48.809 1.00 53.03 111 ASP A O 1
ATOM 832 N N . LEU A 1 112 ? 7.131 3.451 -47.948 1.00 54.12 112 LEU A N 1
ATOM 833 C CA . LEU A 1 112 ? 8.476 3.934 -48.326 1.00 54.12 112 LEU A CA 1
ATOM 834 C C . LEU A 1 112 ? 8.951 3.492 -49.728 1.00 54.12 112 LEU A C 1
ATOM 836 O O . LEU A 1 112 ? 10.140 3.595 -50.043 1.00 54.12 112 LEU A O 1
ATOM 840 N N . GLU A 1 113 ? 8.048 3.072 -50.617 1.00 57.44 113 GLU A N 1
ATOM 841 C CA . GLU A 1 113 ? 8.337 3.011 -52.055 1.00 57.44 113 GLU A CA 1
ATOM 842 C C . GLU A 1 113 ? 8.211 4.407 -52.692 1.00 57.44 113 GLU A C 1
ATOM 844 O O . GLU A 1 113 ? 7.143 4.768 -53.163 1.00 57.44 113 GLU A O 1
ATOM 849 N N . LEU A 1 114 ? 9.300 5.188 -52.703 1.00 57.59 114 LEU A N 1
ATOM 850 C CA . LEU A 1 114 ? 9.707 6.175 -53.736 1.00 57.59 114 LEU A CA 1
ATOM 851 C C . LEU A 1 114 ? 10.475 7.351 -53.113 1.00 57.59 114 LEU A C 1
ATOM 853 O O . LEU A 1 114 ? 9.982 8.471 -53.007 1.00 57.59 114 LEU A O 1
ATOM 857 N N . ILE A 1 115 ? 11.756 7.143 -52.823 1.00 62.06 115 ILE A N 1
ATOM 858 C CA . ILE A 1 115 ? 12.744 8.203 -53.068 1.00 62.06 115 ILE A CA 1
ATOM 859 C C . ILE A 1 115 ? 13.923 7.552 -53.793 1.00 62.06 115 ILE A C 1
ATOM 861 O O . ILE A 1 115 ? 14.990 7.328 -53.228 1.00 62.06 115 ILE A O 1
ATOM 865 N N . ALA A 1 116 ? 13.710 7.180 -55.057 1.00 60.47 116 ALA A N 1
ATOM 866 C CA . ALA A 1 116 ? 14.826 6.908 -55.950 1.00 60.47 116 ALA A CA 1
ATOM 867 C C . ALA A 1 116 ? 15.496 8.254 -56.273 1.00 60.47 116 ALA A C 1
ATOM 869 O O . ALA A 1 116 ? 14.863 9.147 -56.833 1.00 60.47 116 ALA A O 1
ATOM 870 N N . MET A 1 117 ? 16.759 8.415 -55.870 1.00 57.84 117 MET A N 1
ATOM 871 C CA . MET A 1 117 ? 17.617 9.505 -56.337 1.00 57.84 117 MET A CA 1
ATOM 872 C C . MET A 1 117 ? 17.813 9.352 -57.846 1.00 57.84 117 MET A C 1
ATOM 874 O O . MET A 1 117 ? 18.467 8.409 -58.290 1.00 57.84 117 MET A O 1
ATOM 878 N N . ASP A 1 118 ? 17.248 10.273 -58.620 1.00 59.38 118 ASP A N 1
ATOM 879 C CA . ASP A 1 118 ? 17.524 10.388 -60.047 1.00 59.38 118 ASP A CA 1
ATOM 880 C C . ASP A 1 118 ? 18.905 11.034 -60.215 1.00 59.38 118 ASP A C 1
ATOM 882 O O . ASP A 1 118 ? 19.114 12.200 -59.868 1.00 59.38 118 ASP A O 1
ATOM 886 N N . THR A 1 119 ? 19.883 10.246 -60.657 1.00 60.59 119 THR A N 1
ATOM 887 C CA . THR A 1 119 ? 21.200 10.743 -61.059 1.00 60.59 119 THR A CA 1
ATOM 888 C C . THR A 1 119 ? 21.240 10.796 -62.579 1.00 60.59 119 THR A C 1
ATOM 890 O O . THR A 1 119 ? 21.520 9.780 -63.223 1.00 60.59 119 THR A O 1
ATOM 893 N N . ALA A 1 120 ? 20.966 11.979 -63.124 1.00 50.94 120 ALA A N 1
ATOM 894 C CA . ALA A 1 120 ? 21.272 12.365 -64.498 1.00 50.94 120 ALA A CA 1
ATOM 895 C C . ALA A 1 120 ? 22.410 13.393 -64.507 1.00 50.94 120 ALA A C 1
ATOM 897 O O . ALA A 1 120 ? 22.421 14.269 -63.609 1.00 50.94 120 ALA A O 1
#

Foldseek 3Di:
DDDDDDDPPDDDDDPDDPPPPPDPDPDDPDQFDWDQDPVRWIWTAGPVRFIKGKAWDPFDPDWDWDWDQDVVVRDIGTPGTDGTDIDIGGPVVVVVVVVVVVPDDPPPVVPPPDDDPDDD

Organism: Heterobasidion irregulare (strain TC 32-1) (NCBI:txid747525)

pLDDT: mean 75.32, std 18.01, range [39.59, 94.38]

Sequence (120 aa):
AKKVTFAEDVKPAATENAEAEQGPVPVDGVIGQLEIHRSGAVKMRLADGIVMDVSAATQPSFLQQAVHIDPAKKNINVLGEVSRRFVVTPDIDTLLSAMLEAEQPAVNFDDLELIAMDTA

Radius of gyration: 31.06 Å; chains: 1; bounding box: 82×30×90 Å